Protein AF-A0AAW9A8N6-F1 (afdb_monomer)

Sequence (84 aa):
MSQYSKEELKFVLQALLPLCIIGGLATFLISNSGGFPWFTLLGTAIGLSIIILSWVGRKYSIFAASLIIGAATFTPLYNWSTIF

Foldseek 3Di:
DDPVVVVVVVLVCLLVVLLVVLVVVQVVQCVPPPARPLVVSQVVLQVVLVVCCVPVNPVSNSSSVSNNVSSVVSSCVRCVVVVD

Radius of gyration: 14.82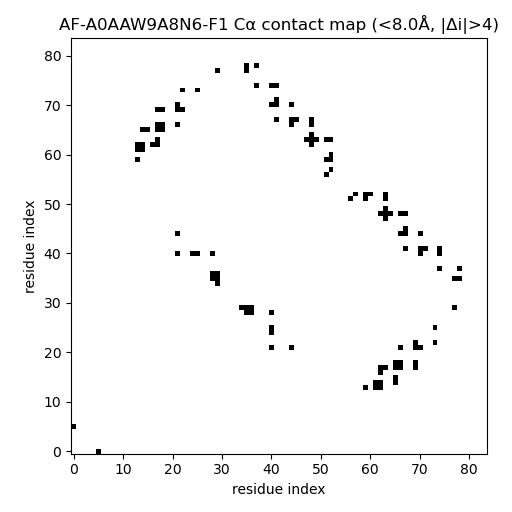 Å; Cα contacts (8 Å, |Δi|>4): 62; chains: 1; bounding box: 30×26×48 Å

Mean predicted aligned error: 6.1 Å

pLDDT: mean 83.29, std 7.66, range [54.62, 91.12]

Solvent-accessible surface area (backbone atoms only — not comparable to full-atom values): 4583 Å² total; per-residue (Å²): 133,59,72,67,62,56,53,55,51,50,55,52,47,40,39,47,52,34,34,53,52,46,55,52,50,52,55,51,40,51,74,74,34,104,53,69,55,52,65,58,49,46,49,50,31,52,51,52,27,53,51,45,47,70,72,71,30,78,86,46,49,58,29,34,50,32,22,44,53,38,34,63,55,50,41,56,69,69,39,45,82,78,77,107

Nearest PDB structures (foldseek):
  8gab-assembly2_C  TM=5.296E-01  e=9.991E+00  synthetic construct

Structure (mmCIF, N/CA/C/O backbone):
data_AF-A0AAW9A8N6-F1
#
_entry.id   AF-A0AAW9A8N6-F1
#
loop_
_atom_site.group_PDB
_atom_site.id
_atom_site.type_symbol
_atom_site.label_atom_id
_atom_site.label_alt_id
_atom_site.label_comp_id
_atom_site.label_asym_id
_atom_site.label_entity_id
_atom_site.label_seq_id
_atom_site.pdbx_PDB_ins_code
_atom_site.Cartn_x
_atom_site.Cartn_y
_atom_site.Cartn_z
_atom_site.occupancy
_atom_site.B_iso_or_equiv
_atom_site.auth_seq_id
_atom_site.auth_comp_id
_atom_site.auth_asym_id
_atom_site.auth_atom_id
_atom_site.pdbx_PDB_model_num
ATOM 1 N N . MET A 1 1 ? -5.478 15.579 26.411 1.00 61.66 1 MET A N 1
ATOM 2 C CA . MET A 1 1 ? -6.053 15.126 25.121 1.00 61.66 1 MET A CA 1
ATOM 3 C C . MET A 1 1 ? -7.349 14.381 25.388 1.00 61.66 1 MET A C 1
ATOM 5 O O . MET A 1 1 ? -7.309 13.406 26.134 1.00 61.66 1 MET A O 1
ATOM 9 N N . SER A 1 2 ? -8.467 14.838 24.818 1.00 85.06 2 SER A N 1
ATOM 10 C CA . SER A 1 2 ? -9.753 14.132 24.899 1.00 85.06 2 SER A CA 1
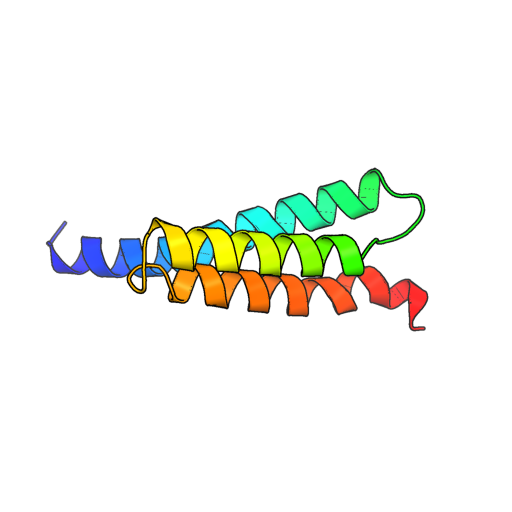ATOM 11 C C . SER A 1 2 ? -9.688 12.794 24.146 1.00 85.06 2 SER A C 1
ATOM 13 O O . SER A 1 2 ? -8.824 12.599 23.289 1.00 85.06 2 SER A O 1
ATOM 15 N N . GLN A 1 3 ? -10.573 11.850 24.487 1.00 82.81 3 GLN A N 1
ATOM 16 C CA . GLN A 1 3 ? -10.685 10.555 23.793 1.00 82.81 3 GLN A CA 1
ATOM 17 C C . GLN A 1 3 ? -10.925 10.738 22.288 1.00 82.81 3 GLN A C 1
ATOM 19 O O . GLN A 1 3 ? -10.240 10.106 21.491 1.00 82.81 3 GLN A O 1
ATOM 24 N N . TYR A 1 4 ? -11.776 11.698 21.923 1.00 82.88 4 TYR A N 1
ATOM 25 C CA . TYR A 1 4 ? -12.075 12.060 20.538 1.00 82.88 4 TYR A CA 1
ATOM 26 C C . TYR A 1 4 ? -10.816 12.398 19.723 1.00 82.88 4 TYR A C 1
ATOM 28 O O . TYR A 1 4 ? -10.563 11.807 18.677 1.00 82.88 4 TYR A O 1
ATOM 36 N N . SER A 1 5 ? -9.940 13.267 20.244 1.00 85.06 5 SER A N 1
ATOM 37 C CA . SER A 1 5 ? -8.705 13.638 19.537 1.00 85.06 5 SER A CA 1
ATOM 38 C C . SER A 1 5 ? -7.750 12.459 19.315 1.00 85.06 5 SER A C 1
ATOM 40 O O . SER A 1 5 ? -6.937 12.497 18.396 1.00 85.06 5 SER A O 1
ATOM 42 N N . LYS A 1 6 ? -7.811 11.414 20.152 1.00 86.19 6 LYS A N 1
ATOM 43 C CA . LYS A 1 6 ? -6.969 10.217 19.996 1.00 86.19 6 LYS A CA 1
ATOM 44 C C . LYS A 1 6 ? -7.491 9.277 18.911 1.00 86.19 6 LYS A C 1
ATOM 46 O O . LYS A 1 6 ? -6.690 8.5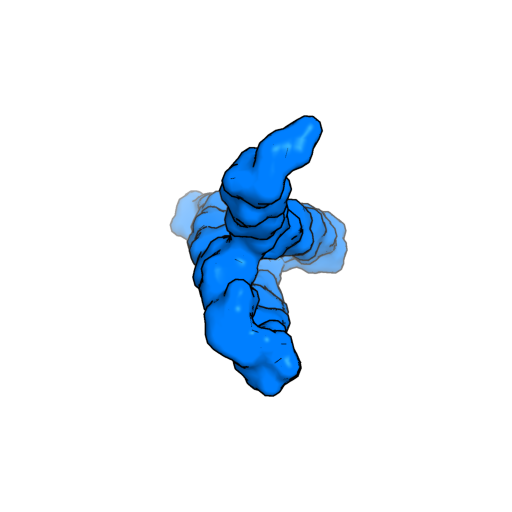67 18.308 1.00 86.19 6 LYS A O 1
ATOM 51 N N . GLU A 1 7 ? -8.800 9.231 18.691 1.00 85.56 7 GLU A N 1
ATOM 52 C CA . GLU A 1 7 ? -9.416 8.384 17.665 1.00 85.56 7 GLU A CA 1
ATOM 53 C C . GLU A 1 7 ? -9.191 8.957 16.268 1.00 85.56 7 GLU A C 1
ATOM 55 O O . GLU A 1 7 ? -8.699 8.240 15.396 1.00 85.56 7 GLU A O 1
ATOM 60 N N . GLU A 1 8 ? -9.396 10.262 16.102 1.00 85.75 8 GLU A N 1
ATOM 61 C CA . GLU A 1 8 ? -9.098 10.979 14.856 1.00 85.75 8 GLU A CA 1
ATOM 62 C C . GLU A 1 8 ? -7.621 10.824 14.462 1.00 85.75 8 GLU A C 1
ATOM 64 O O . GLU A 1 8 ? -7.288 10.474 13.328 1.00 85.75 8 GLU A O 1
ATOM 69 N N . LEU A 1 9 ? -6.710 10.990 15.429 1.00 87.19 9 LEU A N 1
ATOM 70 C CA . LEU A 1 9 ? -5.276 10.846 15.183 1.00 87.19 9 LEU A CA 1
ATOM 71 C C . LEU A 1 9 ? -4.898 9.421 14.754 1.00 87.19 9 LEU A C 1
ATOM 73 O O . LEU A 1 9 ? -4.026 9.250 13.902 1.00 87.19 9 LEU A O 1
ATOM 77 N N . LYS A 1 10 ? -5.553 8.391 15.307 1.00 87.00 10 LYS A N 1
ATOM 78 C CA . LYS A 1 10 ? -5.336 7.001 14.876 1.00 87.00 10 LYS A CA 1
ATOM 79 C C . LYS A 1 10 ? -5.761 6.797 13.430 1.00 87.00 10 LYS A C 1
ATOM 81 O O . LYS A 1 10 ? -5.052 6.110 12.702 1.00 87.00 10 LYS A O 1
ATOM 86 N N . PHE A 1 11 ? -6.875 7.394 13.021 1.00 85.56 11 PHE A N 1
ATOM 87 C CA . PHE A 1 11 ? -7.385 7.290 11.658 1.00 85.56 11 PHE A CA 1
ATOM 88 C C . PHE A 1 11 ? -6.431 7.942 10.651 1.00 85.56 11 PHE A C 1
ATOM 90 O O . PHE A 1 11 ? -6.058 7.330 9.649 1.00 85.56 11 PHE A O 1
ATOM 97 N N . VAL A 1 12 ? -5.946 9.147 10.969 1.00 88.12 12 VAL A N 1
ATOM 98 C CA . VAL A 1 12 ? -4.938 9.850 10.161 1.00 88.12 12 VAL A CA 1
ATOM 99 C C . VAL A 1 1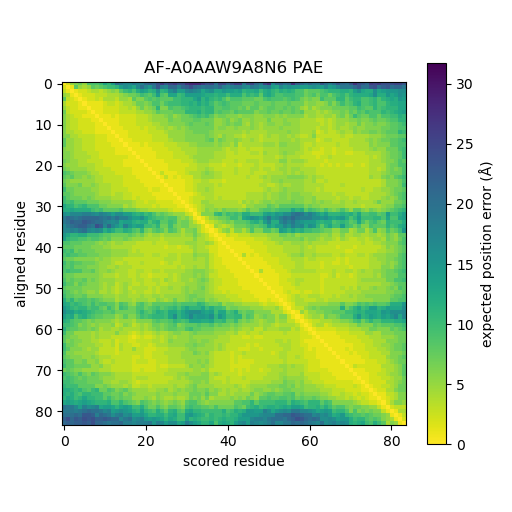2 ? -3.645 9.040 10.078 1.00 88.12 12 VAL A C 1
ATOM 101 O O . VAL A 1 12 ? -3.102 8.847 8.992 1.00 88.12 12 VAL A O 1
ATOM 104 N N . LEU A 1 13 ? -3.165 8.504 11.203 1.00 88.88 13 LEU A N 1
ATOM 105 C CA . LEU A 1 13 ? -1.939 7.707 11.230 1.00 88.88 13 LEU A CA 1
ATOM 106 C C . LEU A 1 13 ? -2.075 6.409 10.421 1.00 88.88 13 LEU A C 1
ATOM 108 O O . LEU A 1 13 ? -1.131 5.989 9.756 1.00 88.88 13 LEU A O 1
ATOM 112 N N . GLN A 1 14 ? -3.259 5.799 10.440 1.00 87.31 14 GLN A N 1
ATOM 113 C CA . GLN A 1 14 ? -3.581 4.594 9.682 1.00 87.31 14 GLN A CA 1
ATOM 114 C C . GLN A 1 14 ? -3.578 4.831 8.164 1.00 87.31 14 GLN A C 1
ATOM 116 O O . GLN A 1 14 ? -3.295 3.896 7.419 1.00 87.31 14 GLN A O 1
ATOM 121 N N . ALA A 1 15 ? -3.834 6.060 7.710 1.00 87.75 15 ALA A N 1
ATOM 122 C CA . ALA A 1 15 ? -3.697 6.460 6.309 1.00 87.75 15 ALA A CA 1
ATOM 123 C C . ALA A 1 15 ? -2.272 6.926 5.953 1.00 87.75 15 ALA A C 1
ATOM 125 O O . ALA A 1 15 ? -1.796 6.669 4.849 1.00 87.75 15 ALA A O 1
ATOM 126 N N . LEU A 1 16 ? -1.563 7.577 6.881 1.00 89.94 16 LEU A N 1
ATOM 127 C CA . LEU A 1 16 ? -0.235 8.150 6.630 1.00 89.94 16 LEU A CA 1
ATOM 128 C C . LEU A 1 16 ? 0.888 7.101 6.633 1.00 89.94 16 LEU A C 1
ATOM 130 O O . LEU A 1 16 ? 1.774 7.126 5.779 1.00 89.94 16 LEU A O 1
ATOM 134 N N . LEU A 1 17 ? 0.837 6.147 7.565 1.00 91.12 17 LEU A N 1
ATOM 135 C CA . LEU A 1 17 ? 1.818 5.067 7.678 1.00 91.12 17 LEU A CA 1
ATOM 136 C C . LEU A 1 17 ? 1.995 4.240 6.381 1.00 91.12 17 LEU A C 1
ATOM 138 O O . LEU A 1 17 ? 3.140 4.060 5.962 1.00 91.12 17 LEU A O 1
ATOM 142 N N . PRO A 1 18 ? 0.931 3.757 5.705 1.00 89.25 18 PRO A N 1
ATOM 143 C CA . PRO A 1 18 ? 1.081 2.995 4.466 1.00 89.25 18 PRO A CA 1
ATOM 144 C C . PRO A 1 18 ? 1.633 3.846 3.316 1.00 89.25 18 PRO A C 1
ATOM 146 O O . PRO A 1 18 ? 2.382 3.324 2.492 1.00 89.25 18 PRO A O 1
ATOM 149 N N . LEU A 1 19 ? 1.334 5.152 3.287 1.00 88.06 19 LEU A N 1
ATOM 150 C CA . LEU A 1 19 ? 1.928 6.086 2.326 1.00 88.06 19 LEU A CA 1
ATOM 151 C C . LEU A 1 19 ? 3.444 6.206 2.522 1.00 88.06 19 LEU A C 1
ATOM 153 O O . LEU A 1 19 ? 4.188 6.125 1.546 1.00 88.06 19 LEU A O 1
ATOM 157 N N . CYS A 1 20 ? 3.914 6.342 3.767 1.00 89.19 20 CYS A N 1
ATOM 158 C CA . CYS A 1 20 ? 5.349 6.361 4.066 1.00 89.19 20 CYS A CA 1
ATOM 159 C C . CYS A 1 20 ? 6.040 5.048 3.674 1.00 89.19 20 CYS A C 1
ATOM 161 O O . CYS A 1 20 ? 7.129 5.083 3.103 1.00 89.19 20 CYS A O 1
ATOM 163 N N . ILE A 1 21 ? 5.407 3.900 3.942 1.00 90.56 21 ILE A N 1
ATOM 164 C CA . ILE A 1 21 ? 5.955 2.583 3.586 1.00 90.56 21 ILE A CA 1
ATOM 165 C C . ILE A 1 21 ? 6.112 2.459 2.068 1.00 90.56 21 ILE A C 1
ATOM 167 O O . ILE A 1 21 ? 7.197 2.128 1.594 1.00 90.56 21 ILE A O 1
ATOM 171 N N . ILE A 1 22 ? 5.060 2.755 1.300 1.00 90.44 22 ILE A N 1
ATOM 172 C CA . ILE A 1 22 ? 5.108 2.647 -0.163 1.00 90.44 22 ILE A CA 1
ATOM 173 C C . ILE A 1 22 ? 6.045 3.682 -0.788 1.00 90.44 22 ILE A C 1
ATOM 175 O O . ILE A 1 22 ? 6.777 3.333 -1.711 1.00 90.44 22 ILE A O 1
ATOM 179 N N . GLY A 1 23 ? 6.080 4.918 -0.285 1.00 86.25 23 GLY A N 1
ATOM 180 C CA . GLY A 1 23 ? 7.017 5.936 -0.771 1.00 86.25 23 GLY A CA 1
ATOM 181 C C . GLY A 1 23 ? 8.482 5.543 -0.540 1.00 86.25 23 GLY A C 1
ATOM 182 O O . GLY A 1 23 ? 9.318 5.676 -1.438 1.00 86.25 23 GLY A O 1
ATOM 183 N N . GLY A 1 24 ? 8.788 4.979 0.635 1.00 87.81 24 GLY A N 1
ATOM 184 C CA . GLY A 1 24 ? 10.107 4.418 0.930 1.00 87.81 24 GLY A CA 1
ATOM 185 C C . GLY A 1 24 ? 10.451 3.229 0.029 1.00 87.81 24 GLY A C 1
ATOM 186 O O . GLY A 1 24 ? 11.546 3.177 -0.529 1.00 87.81 24 GLY A O 1
ATOM 187 N N . LEU A 1 25 ? 9.500 2.312 -0.182 1.00 88.06 25 LEU A N 1
ATOM 188 C CA . LEU A 1 25 ? 9.685 1.152 -1.057 1.00 88.06 25 LEU A CA 1
ATOM 189 C C . LEU A 1 25 ? 9.915 1.567 -2.518 1.00 88.06 25 LEU 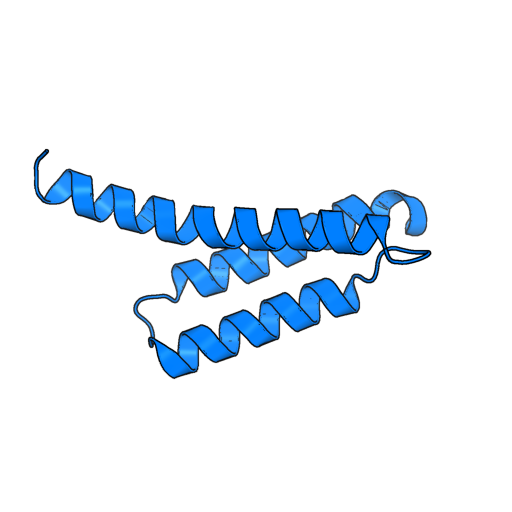A C 1
ATOM 191 O O . LEU A 1 25 ? 10.805 1.031 -3.173 1.00 88.06 25 LEU A O 1
ATOM 195 N N . ALA A 1 26 ? 9.159 2.546 -3.020 1.00 85.62 26 ALA A N 1
ATOM 196 C CA . ALA A 1 26 ? 9.310 3.080 -4.371 1.00 85.62 26 ALA A CA 1
ATOM 197 C C . ALA A 1 26 ? 10.696 3.706 -4.586 1.00 85.62 26 ALA A C 1
ATOM 199 O O . ALA A 1 26 ? 11.346 3.439 -5.597 1.00 85.62 26 ALA A O 1
ATOM 200 N N . THR A 1 27 ? 11.178 4.473 -3.604 1.00 84.38 27 THR A N 1
ATOM 201 C CA . THR A 1 27 ? 12.519 5.079 -3.636 1.00 84.38 27 THR A CA 1
ATOM 20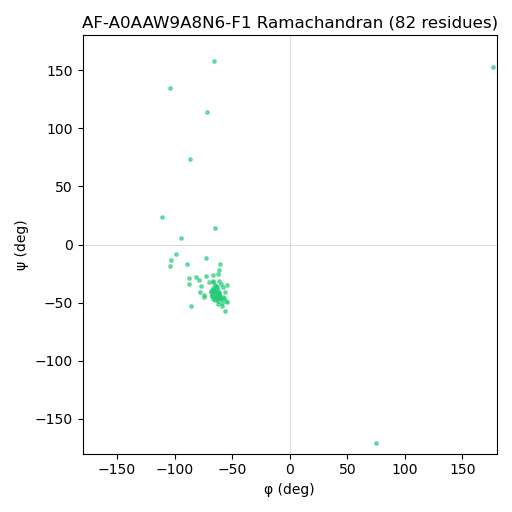2 C C . THR A 1 27 ? 13.620 4.015 -3.560 1.00 84.38 27 THR A C 1
ATOM 204 O O . THR A 1 27 ? 14.623 4.088 -4.262 1.00 84.38 27 THR A O 1
ATOM 207 N N . PHE A 1 28 ? 13.432 2.971 -2.755 1.00 86.31 28 PHE A N 1
ATOM 208 C CA . PHE A 1 28 ? 14.374 1.854 -2.708 1.00 86.31 28 PHE A CA 1
ATOM 209 C C . PHE A 1 28 ? 14.434 1.091 -4.042 1.00 86.31 28 PHE A C 1
ATOM 211 O O . PHE A 1 28 ? 15.522 0.759 -4.523 1.00 86.31 28 PHE A O 1
ATOM 218 N N . LEU A 1 29 ? 13.273 0.837 -4.650 1.00 84.12 29 LEU A N 1
ATOM 219 C CA . LEU A 1 29 ? 13.157 0.122 -5.919 1.00 84.12 29 LEU A CA 1
ATOM 220 C C . LEU A 1 29 ? 13.787 0.910 -7.070 1.00 84.12 29 LEU A C 1
ATOM 222 O O . LEU A 1 29 ? 14.486 0.301 -7.874 1.00 84.12 29 LEU A O 1
ATOM 226 N N . ILE A 1 30 ? 13.611 2.233 -7.140 1.00 82.19 30 ILE A N 1
ATOM 227 C CA . ILE A 1 30 ? 14.226 3.029 -8.214 1.00 82.19 30 ILE A CA 1
ATOM 228 C C . ILE A 1 30 ? 15.758 3.070 -8.116 1.00 82.19 30 ILE A C 1
ATOM 230 O O . ILE A 1 30 ? 16.426 3.100 -9.142 1.00 82.19 30 ILE A O 1
ATOM 234 N N . SER A 1 31 ? 16.326 3.032 -6.906 1.00 81.88 31 SER A N 1
ATOM 235 C CA . SER A 1 31 ? 17.782 3.088 -6.713 1.00 81.88 31 SER A CA 1
ATOM 236 C C . SER A 1 31 ? 18.495 1.747 -6.909 1.00 81.88 31 SER A C 1
ATOM 238 O O . SER A 1 31 ? 19.671 1.743 -7.256 1.00 81.88 31 SER A O 1
ATOM 240 N N . ASN A 1 32 ? 17.820 0.616 -6.672 1.00 82.44 32 ASN A N 1
ATOM 241 C CA . ASN A 1 32 ? 18.443 -0.717 -6.737 1.00 82.44 32 ASN A CA 1
ATOM 242 C C . ASN A 1 32 ? 18.112 -1.501 -8.011 1.00 82.44 32 ASN A C 1
ATOM 244 O O . ASN A 1 32 ? 18.744 -2.517 -8.294 1.00 82.44 32 ASN A O 1
ATOM 248 N N . SER A 1 33 ? 17.124 -1.050 -8.775 1.00 71.44 33 SER A N 1
ATOM 249 C CA . SER A 1 33 ? 16.704 -1.705 -10.010 1.00 71.44 33 SER A CA 1
ATOM 250 C C . SER A 1 33 ? 17.237 -0.895 -11.188 1.00 71.44 33 SER A C 1
ATOM 252 O O . SER A 1 33 ? 17.070 0.318 -11.206 1.00 71.44 33 SER A O 1
ATOM 254 N N . GLY A 1 34 ? 17.812 -1.532 -12.213 1.00 66.56 34 GLY A N 1
ATOM 255 C CA . GLY A 1 34 ? 18.253 -0.856 -13.452 1.00 66.56 34 GLY A CA 1
ATOM 256 C C . GLY A 1 34 ? 17.123 -0.231 -14.300 1.00 66.56 34 GLY A C 1
ATOM 257 O O . GLY A 1 34 ? 17.333 0.074 -15.468 1.00 66.56 34 GLY A O 1
ATOM 258 N N . GLY A 1 35 ? 15.925 -0.090 -13.728 1.00 68.56 35 GLY A N 1
ATOM 259 C CA . GLY A 1 35 ? 14.682 0.440 -14.286 1.00 68.56 35 GLY A CA 1
ATOM 260 C C . GLY A 1 35 ? 13.562 0.300 -13.245 1.00 68.56 35 GLY A C 1
ATOM 261 O O . GLY A 1 35 ? 13.638 -0.583 -12.394 1.00 68.56 35 GLY A O 1
ATOM 262 N N . PHE A 1 36 ? 12.537 1.157 -13.266 1.00 69.12 36 PHE A N 1
ATOM 263 C CA . PHE A 1 36 ? 11.512 1.169 -12.214 1.00 69.12 36 PHE A CA 1
ATOM 264 C C . PHE A 1 36 ? 10.574 -0.059 -12.292 1.00 69.12 36 PHE A C 1
ATOM 266 O O . PHE A 1 36 ? 9.782 -0.181 -13.232 1.00 69.12 36 PHE A O 1
ATOM 273 N N . PRO A 1 37 ? 10.587 -0.970 -11.300 1.00 78.31 37 PRO A N 1
ATOM 274 C CA . PRO A 1 37 ? 9.809 -2.204 -11.340 1.00 78.31 37 PRO A CA 1
ATOM 275 C C . PRO A 1 37 ? 8.390 -1.968 -10.803 1.00 78.31 37 PRO A C 1
ATOM 277 O O . PRO A 1 37 ? 8.027 -2.388 -9.701 1.00 78.31 37 PRO A O 1
ATOM 280 N N . TRP A 1 38 ? 7.561 -1.288 -11.594 1.00 79.00 38 TRP A N 1
ATOM 281 C CA . TRP A 1 38 ? 6.174 -0.959 -11.238 1.00 79.00 38 TRP A CA 1
ATOM 282 C C . TRP A 1 38 ? 5.333 -2.176 -10.845 1.00 79.00 38 TRP A C 1
ATOM 284 O O . TRP A 1 38 ? 4.516 -2.098 -9.928 1.00 79.00 38 TRP A O 1
ATOM 294 N N . PHE A 1 39 ? 5.577 -3.319 -11.487 1.00 82.56 39 PHE A N 1
ATOM 295 C CA . PHE A 1 39 ? 4.909 -4.572 -11.156 1.00 82.56 39 PHE A CA 1
ATOM 296 C C . PHE A 1 39 ? 5.262 -5.058 -9.743 1.00 82.56 39 PHE A C 1
ATOM 298 O O . PHE A 1 39 ? 4.386 -5.507 -9.009 1.00 82.56 39 PHE A O 1
ATOM 305 N N . THR A 1 40 ? 6.519 -4.904 -9.319 1.00 85.00 40 THR A N 1
ATOM 306 C CA . THR A 1 40 ? 6.956 -5.236 -7.954 1.00 85.00 40 THR A CA 1
ATOM 307 C C . TH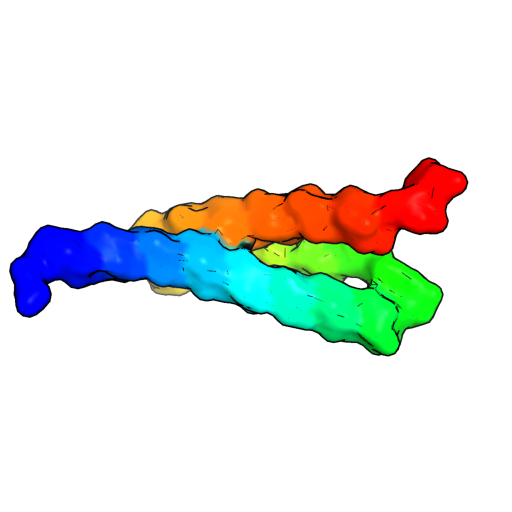R A 1 40 ? 6.320 -4.298 -6.932 1.00 85.00 40 THR A C 1
ATOM 309 O O . THR A 1 40 ? 5.882 -4.759 -5.878 1.00 85.00 40 THR A O 1
ATOM 312 N N . LEU A 1 41 ? 6.206 -3.002 -7.241 1.00 87.31 41 LEU A N 1
ATOM 313 C CA . LEU A 1 41 ? 5.529 -2.032 -6.373 1.00 87.31 41 LEU A CA 1
ATOM 314 C C . LEU A 1 41 ? 4.038 -2.370 -6.197 1.00 87.31 41 LEU A C 1
ATOM 316 O O . LEU A 1 41 ? 3.542 -2.426 -5.074 1.00 87.31 41 LEU A O 1
ATOM 320 N N . LEU A 1 42 ? 3.320 -2.637 -7.291 1.00 87.25 42 LEU A N 1
ATOM 321 C CA . LEU A 1 42 ? 1.902 -3.007 -7.230 1.00 87.25 42 LEU A CA 1
ATOM 322 C C . LEU A 1 42 ? 1.694 -4.373 -6.570 1.00 87.25 42 LEU A C 1
ATOM 324 O O . LEU A 1 42 ? 0.808 -4.516 -5.730 1.00 87.25 42 LEU A O 1
ATOM 328 N N . GLY A 1 43 ? 2.527 -5.361 -6.896 1.00 86.88 43 GLY A N 1
ATOM 329 C CA . GLY A 1 43 ? 2.464 -6.696 -6.305 1.00 86.88 43 GLY A CA 1
ATOM 330 C C . GLY A 1 43 ? 2.701 -6.677 -4.795 1.00 86.88 43 GLY A C 1
ATOM 331 O O . GLY A 1 43 ? 1.945 -7.295 -4.047 1.00 86.88 43 GLY A O 1
ATOM 332 N N . THR A 1 44 ? 3.692 -5.914 -4.326 1.00 88.25 44 THR A N 1
ATOM 333 C CA . THR A 1 44 ? 3.938 -5.733 -2.885 1.00 88.25 44 THR A CA 1
ATOM 334 C C . THR A 1 44 ? 2.804 -4.972 -2.207 1.00 88.25 44 THR A C 1
ATOM 336 O O . THR A 1 44 ? 2.377 -5.375 -1.125 1.00 88.25 44 THR A O 1
ATOM 339 N N . ALA A 1 45 ? 2.250 -3.940 -2.847 1.00 89.00 45 ALA A N 1
ATOM 340 C CA . ALA A 1 45 ? 1.122 -3.195 -2.301 1.00 89.00 45 ALA A CA 1
ATOM 341 C C . ALA A 1 45 ? -0.142 -4.055 -2.144 1.00 89.00 45 ALA A C 1
ATOM 343 O O . ALA A 1 45 ? -0.776 -4.066 -1.085 1.00 89.00 45 ALA A O 1
ATOM 344 N N . ILE A 1 46 ? -0.489 -4.818 -3.181 1.00 90.50 46 ILE A N 1
ATOM 345 C CA . ILE A 1 46 ? -1.643 -5.722 -3.177 1.00 90.50 46 ILE A CA 1
ATOM 346 C C . ILE A 1 46 ? -1.416 -6.863 -2.181 1.00 90.50 46 ILE A C 1
ATOM 348 O O . ILE A 1 46 ? -2.289 -7.136 -1.357 1.00 90.50 46 ILE A O 1
ATOM 352 N N . GLY A 1 47 ? -0.238 -7.493 -2.200 1.00 88.81 47 GLY A N 1
ATOM 353 C CA . GLY A 1 47 ? 0.101 -8.585 -1.288 1.00 88.81 47 GLY A CA 1
ATOM 354 C C . GLY A 1 47 ? 0.020 -8.160 0.178 1.00 88.81 47 GLY A C 1
ATOM 355 O O . GLY A 1 47 ? -0.630 -8.827 0.983 1.00 88.81 47 GLY A O 1
ATOM 356 N N . LEU A 1 48 ? 0.599 -7.007 0.521 1.00 87.94 48 LEU A N 1
ATOM 357 C CA . LEU A 1 48 ? 0.567 -6.484 1.886 1.00 87.94 48 LEU A CA 1
ATOM 358 C C . LEU A 1 48 ? -0.857 -6.095 2.317 1.00 87.94 48 LEU A C 1
ATOM 360 O O . LEU A 1 48 ? -1.250 -6.349 3.456 1.00 87.94 48 LEU A O 1
ATOM 364 N N . SER A 1 49 ? -1.655 -5.548 1.398 1.00 87.81 49 SER A N 1
ATOM 365 C CA . SER A 1 49 ? -3.069 -5.231 1.628 1.00 87.81 49 SER A CA 1
ATOM 366 C C . SER A 1 49 ? -3.898 -6.484 1.953 1.00 87.81 49 SER A C 1
ATOM 368 O O . SER A 1 49 ? -4.636 -6.501 2.941 1.00 87.81 49 SER A O 1
ATOM 370 N N . ILE A 1 50 ? -3.710 -7.574 1.199 1.00 88.81 50 ILE A N 1
ATOM 371 C CA . ILE A 1 50 ? -4.394 -8.859 1.428 1.00 88.81 50 ILE A CA 1
ATOM 372 C C . ILE A 1 50 ? -3.996 -9.467 2.777 1.00 88.81 50 ILE A C 1
ATOM 374 O O . ILE A 1 50 ? -4.868 -9.927 3.520 1.00 88.81 50 ILE A O 1
ATOM 378 N N . ILE A 1 51 ? -2.702 -9.450 3.117 1.00 89.56 51 ILE A N 1
ATOM 379 C CA . ILE A 1 51 ? -2.204 -9.972 4.398 1.00 89.56 51 ILE A CA 1
ATOM 380 C C . ILE A 1 51 ? -2.841 -9.210 5.562 1.00 89.56 51 ILE A C 1
ATOM 382 O O . ILE A 1 51 ? -3.332 -9.826 6.505 1.00 89.56 51 ILE A O 1
ATOM 386 N N . ILE A 1 52 ? -2.893 -7.879 5.491 1.00 86.94 52 ILE A N 1
ATOM 387 C CA . ILE A 1 52 ? -3.439 -7.049 6.574 1.00 86.94 52 ILE A CA 1
ATOM 388 C C . ILE A 1 52 ? -4.947 -7.231 6.720 1.00 86.94 52 ILE A C 1
ATOM 390 O O . ILE A 1 52 ? -5.437 -7.348 7.845 1.00 86.94 52 ILE A O 1
ATOM 394 N N . LEU A 1 53 ? -5.680 -7.307 5.607 1.00 85.94 53 LEU A N 1
ATOM 395 C CA . LEU A 1 53 ? -7.114 -7.592 5.633 1.00 85.94 53 LEU A CA 1
ATOM 396 C C . LEU A 1 53 ? -7.411 -8.987 6.195 1.00 85.94 53 LEU A C 1
ATOM 398 O O . LEU A 1 53 ? -8.390 -9.143 6.924 1.00 85.94 53 LEU A O 1
ATOM 402 N N . SER A 1 54 ? -6.560 -9.971 5.901 1.00 85.88 54 SER A N 1
ATOM 403 C CA . SER A 1 54 ? -6.719 -11.349 6.383 1.00 85.88 54 SER A CA 1
ATOM 404 C C . SER A 1 54 ? -6.313 -11.516 7.849 1.00 85.88 54 SER A C 1
ATOM 406 O O . SER A 1 54 ? -6.942 -12.287 8.567 1.00 85.88 54 SER A O 1
ATOM 408 N N . TRP A 1 55 ? -5.289 -10.795 8.315 1.00 85.88 55 TRP A N 1
ATOM 409 C CA . TRP A 1 55 ? -4.775 -10.921 9.681 1.00 85.88 55 TRP A CA 1
ATOM 410 C C . TRP A 1 55 ? -5.544 -10.038 10.668 1.00 85.88 55 TRP A C 1
ATOM 412 O O . TRP A 1 55 ? -6.027 -10.510 11.694 1.00 85.88 55 TRP A O 1
ATOM 422 N N . VAL A 1 56 ? -5.665 -8.742 10.379 1.00 82.06 56 VAL A N 1
ATOM 423 C CA . VAL A 1 56 ? -6.178 -7.745 11.337 1.00 82.06 56 VAL A CA 1
ATOM 424 C C . VAL A 1 56 ? -7.664 -7.430 11.105 1.00 82.06 56 VAL A C 1
ATOM 426 O O . VAL A 1 56 ? -8.316 -6.766 11.917 1.00 82.06 56 VAL A O 1
ATOM 429 N N . GLY A 1 57 ? -8.229 -7.937 10.008 1.00 78.19 57 GLY A N 1
ATOM 430 C CA . GLY A 1 57 ? -9.634 -7.781 9.651 1.00 78.19 57 GLY A CA 1
ATOM 431 C C . GLY A 1 57 ? -9.987 -6.386 9.123 1.00 78.19 57 GLY A C 1
ATOM 432 O O . GLY A 1 57 ? -9.140 -5.524 8.879 1.00 78.19 57 GLY A O 1
ATOM 433 N N . ARG A 1 58 ? -11.295 -6.128 8.970 1.00 78.19 58 ARG A N 1
ATOM 434 C CA . ARG A 1 58 ? -11.832 -4.896 8.348 1.00 78.19 58 ARG A CA 1
ATOM 435 C C . ARG A 1 58 ? -11.461 -3.589 9.057 1.00 78.19 58 ARG A C 1
ATOM 437 O O . ARG A 1 58 ? -11.562 -2.528 8.448 1.00 78.19 58 ARG A O 1
ATOM 444 N N . LYS A 1 59 ? -10.997 -3.640 10.310 1.00 77.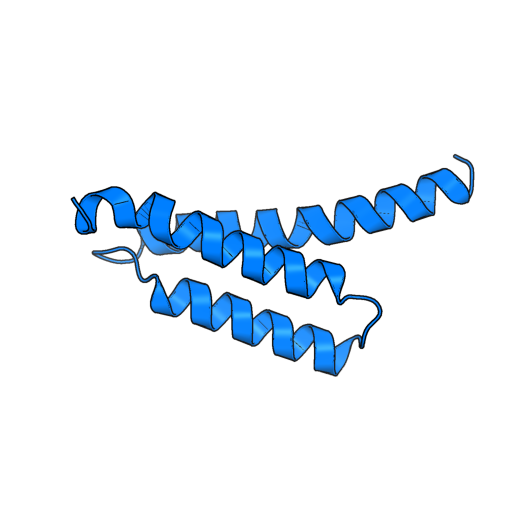88 59 LYS A N 1
ATOM 445 C CA . LYS A 1 59 ? -10.602 -2.454 11.089 1.00 77.88 59 LYS A CA 1
ATOM 446 C C . LYS A 1 59 ? -9.445 -1.673 10.447 1.00 77.88 59 LYS A C 1
ATOM 448 O O . LYS A 1 59 ? -9.299 -0.486 10.716 1.00 77.88 59 LYS A O 1
ATOM 453 N N . TYR A 1 60 ? -8.657 -2.319 9.582 1.00 83.88 60 TYR A N 1
ATOM 454 C CA . TYR A 1 60 ? -7.536 -1.710 8.857 1.00 83.88 60 TYR A CA 1
ATOM 455 C C . TYR A 1 60 ? -7.784 -1.567 7.354 1.00 83.88 60 TYR A C 1
ATOM 457 O O . TYR A 1 60 ? -6.847 -1.425 6.574 1.00 83.88 60 TYR A O 1
ATOM 465 N N . SER A 1 61 ? -9.053 -1.519 6.940 1.00 83.62 61 SER A N 1
ATOM 466 C CA . SER A 1 61 ? -9.407 -1.328 5.530 1.00 83.62 61 SER A CA 1
ATOM 467 C C . SER A 1 61 ? -8.906 0.002 4.955 1.00 83.62 61 SER A C 1
ATOM 469 O O . SER A 1 61 ? -8.573 0.058 3.776 1.00 83.62 61 SER A O 1
ATOM 471 N N . ILE A 1 62 ? -8.820 1.060 5.770 1.00 85.44 62 ILE A N 1
ATOM 472 C CA . ILE A 1 62 ? -8.280 2.362 5.338 1.00 85.44 62 ILE A CA 1
ATOM 473 C C . ILE A 1 62 ? -6.783 2.256 5.066 1.00 85.44 62 ILE A C 1
ATOM 475 O O . ILE A 1 62 ? -6.316 2.765 4.058 1.00 85.44 62 ILE A O 1
ATOM 479 N N . PHE A 1 63 ? -6.052 1.517 5.906 1.00 88.12 63 PHE A N 1
ATOM 480 C CA . PHE A 1 63 ? -4.631 1.258 5.690 1.00 88.12 63 PHE A CA 1
ATOM 481 C C . PHE A 1 63 ? -4.410 0.561 4.345 1.00 88.12 63 PHE A C 1
ATOM 483 O O . PHE A 1 63 ? -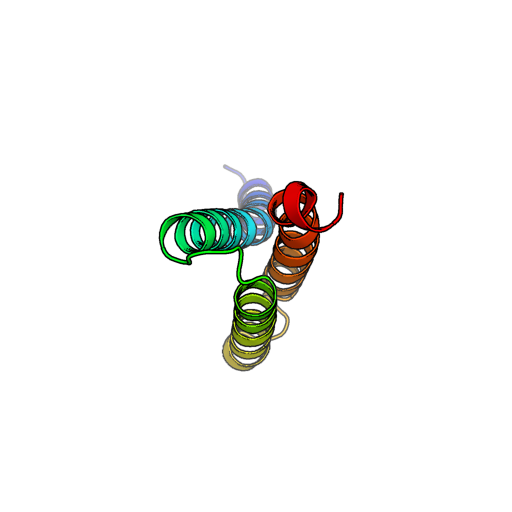3.625 1.023 3.524 1.00 88.12 63 PHE A O 1
ATOM 490 N N . ALA A 1 64 ? -5.160 -0.518 4.105 1.00 88.31 64 ALA A N 1
ATOM 491 C CA . ALA A 1 64 ? -5.145 -1.280 2.861 1.00 88.31 64 ALA A CA 1
ATOM 492 C C . ALA A 1 64 ? -5.480 -0.414 1.630 1.00 88.31 64 ALA A C 1
ATOM 494 O O . ALA A 1 64 ? -4.772 -0.468 0.624 1.00 88.31 64 ALA A O 1
ATOM 495 N N . ALA A 1 65 ? -6.520 0.421 1.719 1.00 87.62 65 ALA A N 1
ATOM 496 C CA . ALA A 1 65 ? -6.919 1.321 0.639 1.00 87.62 65 ALA A CA 1
ATOM 497 C C . ALA A 1 65 ? -5.849 2.387 0.352 1.00 87.62 65 ALA A C 1
ATOM 499 O O . ALA A 1 65 ? -5.451 2.559 -0.799 1.00 87.62 65 ALA A O 1
ATOM 500 N N . SER A 1 66 ? -5.330 3.053 1.388 1.00 88.19 66 SER A N 1
ATOM 501 C CA . SER A 1 66 ? -4.259 4.048 1.261 1.00 88.19 66 SER A CA 1
ATOM 502 C C . SER A 1 66 ? -2.986 3.456 0.654 1.00 88.19 66 SER A C 1
ATOM 504 O O . SER A 1 66 ? -2.305 4.132 -0.113 1.00 88.19 66 SER A O 1
ATOM 506 N N . LEU A 1 67 ? -2.688 2.185 0.932 1.00 89.00 67 LEU A N 1
ATOM 507 C CA . LEU A 1 67 ? -1.533 1.480 0.374 1.00 89.00 67 LEU A CA 1
ATOM 508 C C . LEU A 1 67 ? -1.663 1.262 -1.140 1.00 89.00 67 LEU A C 1
ATOM 510 O O . LEU A 1 67 ? -0.724 1.535 -1.889 1.00 89.00 67 LEU A O 1
ATOM 514 N N . ILE A 1 68 ? -2.845 0.840 -1.597 1.00 89.00 68 ILE A N 1
ATOM 515 C CA . ILE A 1 68 ? -3.139 0.658 -3.026 1.00 89.00 68 ILE A CA 1
ATOM 516 C C . ILE A 1 68 ? -3.160 2.008 -3.751 1.00 89.00 68 ILE A C 1
ATOM 518 O O . ILE A 1 68 ? -2.555 2.135 -4.814 1.00 89.00 68 ILE A O 1
ATOM 522 N N . ILE A 1 69 ? -3.799 3.029 -3.170 1.00 89.69 69 ILE A N 1
ATOM 523 C CA . ILE A 1 69 ? -3.846 4.386 -3.742 1.00 89.69 69 ILE A CA 1
ATOM 524 C C . ILE A 1 69 ? -2.434 4.974 -3.851 1.00 89.69 69 ILE A C 1
ATOM 526 O O . ILE A 1 69 ? -2.088 5.562 -4.878 1.00 89.69 69 ILE A O 1
ATOM 530 N N . GLY A 1 70 ? -1.600 4.774 -2.827 1.00 87.69 70 GLY A N 1
ATOM 531 C CA . GLY A 1 70 ? -0.198 5.174 -2.848 1.00 87.69 70 GLY A CA 1
ATOM 532 C C . GLY A 1 70 ? 0.546 4.510 -4.003 1.00 87.69 70 GLY A C 1
ATOM 533 O O . GLY A 1 70 ? 1.132 5.198 -4.835 1.00 87.69 70 GLY A O 1
ATOM 534 N N . ALA A 1 71 ? 0.466 3.183 -4.119 1.00 87.62 71 ALA A N 1
ATOM 535 C CA . ALA A 1 71 ? 1.155 2.448 -5.179 1.00 87.62 71 ALA A CA 1
ATOM 536 C C . ALA A 1 71 ? 0.670 2.839 -6.586 1.00 87.62 71 ALA A C 1
ATOM 538 O O . ALA A 1 71 ? 1.484 3.007 -7.498 1.00 87.62 71 ALA A O 1
ATOM 539 N N . ALA A 1 72 ? -0.637 3.053 -6.754 1.00 87.44 72 ALA A N 1
ATOM 540 C CA . ALA A 1 72 ? -1.227 3.533 -8.000 1.00 87.44 72 ALA A CA 1
ATOM 541 C C . ALA A 1 72 ? -0.767 4.953 -8.362 1.00 87.44 72 ALA A C 1
ATOM 543 O O . ALA A 1 72 ? -0.571 5.234 -9.537 1.00 87.44 72 ALA A O 1
ATOM 544 N N . THR A 1 73 ? -0.549 5.826 -7.373 1.00 87.56 73 THR A N 1
ATOM 545 C CA . THR A 1 73 ? -0.051 7.196 -7.591 1.00 87.56 73 THR A CA 1
ATOM 546 C C . THR A 1 73 ? 1.440 7.214 -7.931 1.00 87.56 73 THR A C 1
ATOM 548 O O . THR A 1 73 ? 1.860 7.902 -8.857 1.00 87.56 73 THR A O 1
ATOM 551 N N . PHE A 1 74 ? 2.258 6.434 -7.221 1.00 83.88 74 PHE A N 1
ATOM 552 C CA . PHE A 1 74 ? 3.707 6.410 -7.441 1.00 83.88 74 PHE A CA 1
ATOM 553 C C . PHE A 1 74 ? 4.109 5.705 -8.742 1.00 83.88 74 PHE A C 1
ATOM 555 O O . PHE A 1 74 ? 5.129 6.054 -9.332 1.00 83.88 74 PHE A O 1
ATOM 562 N N . THR A 1 75 ? 3.304 4.758 -9.227 1.00 83.75 75 THR A N 1
ATOM 563 C CA . THR A 1 75 ? 3.575 4.037 -10.480 1.00 83.75 75 THR A CA 1
ATOM 564 C C . THR A 1 75 ? 3.760 4.965 -11.697 1.00 83.75 75 THR A C 1
ATOM 566 O O . THR A 1 75 ? 4.827 4.900 -12.310 1.00 83.75 75 THR A O 1
ATOM 569 N N . PRO A 1 76 ? 2.803 5.840 -12.066 1.00 81.00 76 PRO A N 1
ATOM 570 C CA . PRO A 1 76 ? 2.969 6.764 -13.185 1.00 81.00 76 PRO A CA 1
ATOM 571 C C . PRO A 1 76 ? 3.992 7.868 -12.898 1.00 81.00 76 PRO A C 1
ATOM 573 O O . PRO A 1 76 ? 4.688 8.276 -13.820 1.00 81.00 76 PRO A O 1
ATOM 576 N N . LEU A 1 77 ? 4.140 8.320 -11.645 1.00 81.12 77 LEU A N 1
ATOM 577 C CA . LEU A 1 77 ? 5.121 9.356 -11.291 1.00 81.12 77 LEU A CA 1
ATOM 578 C C . LEU A 1 77 ? 6.561 8.912 -11.573 1.00 81.12 77 LEU A C 1
ATOM 580 O O . LEU A 1 77 ? 7.344 9.681 -12.124 1.00 81.12 77 LEU A O 1
ATOM 584 N N . TYR A 1 78 ? 6.905 7.670 -11.233 1.00 75.88 78 TYR A N 1
ATOM 585 C CA . TYR A 1 78 ? 8.258 7.150 -11.436 1.00 75.88 78 TYR A CA 1
ATOM 586 C C . TYR A 1 78 ? 8.481 6.486 -12.805 1.00 75.88 78 TYR A C 1
ATOM 588 O O . TYR A 1 78 ? 9.630 6.343 -13.212 1.00 75.88 78 TYR A O 1
ATOM 596 N N . ASN A 1 79 ? 7.421 6.118 -13.539 1.00 76.12 79 ASN A N 1
ATOM 597 C CA . ASN A 1 79 ? 7.524 5.669 -14.941 1.00 76.12 79 ASN A CA 1
ATOM 598 C C . ASN A 1 79 ? 7.311 6.791 -15.960 1.00 76.12 79 ASN A C 1
ATOM 600 O O . ASN A 1 79 ? 7.259 6.524 -17.156 1.00 76.12 79 ASN A O 1
ATOM 604 N N . TRP A 1 80 ? 7.174 8.046 -15.533 1.00 70.81 80 TRP A N 1
ATOM 605 C CA . TRP A 1 80 ? 6.907 9.134 -16.474 1.00 70.81 80 TRP A CA 1
ATOM 606 C C . TRP A 1 80 ? 7.991 9.244 -17.560 1.00 70.81 80 TRP A C 1
ATOM 608 O O . TRP A 1 80 ? 7.668 9.450 -18.721 1.00 70.81 80 TRP A O 1
ATOM 618 N N . SER A 1 81 ? 9.256 8.997 -17.195 1.00 64.75 81 SER A N 1
ATOM 619 C CA . SER A 1 81 ? 10.409 8.984 -18.112 1.00 64.75 81 SER A CA 1
ATOM 620 C C . SER A 1 81 ? 10.484 7.766 -19.046 1.00 64.75 81 SER A C 1
ATOM 622 O O . SER A 1 81 ? 11.350 7.729 -19.914 1.00 64.75 81 SER A O 1
ATOM 624 N N . THR A 1 82 ? 9.676 6.729 -18.823 1.00 62.59 82 THR A N 1
ATOM 625 C CA . THR A 1 82 ? 9.590 5.544 -19.695 1.00 62.59 82 THR A CA 1
ATOM 626 C C . THR A 1 82 ? 8.334 5.554 -20.563 1.00 62.59 82 THR A C 1
ATOM 628 O O . THR A 1 82 ? 8.284 4.825 -21.551 1.00 62.59 82 THR A O 1
ATOM 631 N N . ILE A 1 83 ? 7.319 6.345 -20.199 1.00 61.00 83 ILE A N 1
ATOM 632 C CA . ILE A 1 83 ? 6.063 6.492 -20.950 1.00 61.00 83 ILE A CA 1
ATOM 633 C C . ILE A 1 83 ? 6.180 7.584 -22.035 1.00 61.00 83 ILE A C 1
ATOM 635 O O . ILE A 1 83 ? 5.514 7.471 -23.065 1.00 61.00 83 ILE A O 1
ATOM 639 N N . PHE A 1 84 ? 7.025 8.601 -21.826 1.00 54.62 84 PHE A N 1
ATOM 640 C CA . PHE A 1 84 ? 7.323 9.700 -22.758 1.00 54.62 84 PHE A CA 1
ATOM 641 C C . PHE A 1 84 ? 8.831 9.842 -22.964 1.00 54.62 84 PHE A C 1
ATOM 643 O O . PHE A 1 84 ? 9.218 10.276 -24.071 1.00 54.62 84 PHE A O 1
#

Organism: NCBI:txid633404

Secondary structure (DSSP, 8-state):
--HHHHHHHHHHHHHHHHHHHHHHHHHHHHHHSSS--HHHHHHHHHHHHHHHHHHT-GGGHHHHHHHHHHHHHHHHHHSHHHH-